Protein AF-A0A960W9R6-F1 (afdb_monomer)

Nearest PDB structures (foldseek):
  2n8x-assembly1_A  TM=7.101E-01  e=1.288E+00  Pseudomonas aeruginosa PAO1
  3bf2-assembly1_A-2  TM=7.297E-01  e=4.053E+00  Neisseria meningitidis FAM18
  3gbj-assembly1_A  TM=3.036E-01  e=7.062E-01  Homo sapiens
  5iva-assembly1_B  TM=4.339E-01  e=1.288E+00  Pseudomonas aeruginosa
  8h1r-assembly1_B  TM=3.392E-01  e=6.687E-01  Pseudomonas aeruginosa PAO1

Solvent-accessible surface area (backbone atoms only — not comparable to full-atom values): 8882 Å² total; per-residue (Å²): 135,88,83,88,81,88,78,88,79,59,89,88,57,56,64,67,59,56,48,52,62,45,51,77,75,30,49,70,45,80,78,48,77,48,78,44,58,37,39,31,43,28,36,95,81,41,45,42,56,74,69,48,30,40,40,37,34,42,75,45,35,39,35,35,25,35,60,87,76,68,42,77,76,42,75,44,84,47,58,70,89,56,80,71,39,41,51,85,70,47,82,51,62,70,57,22,55,59,46,37,76,62,46,65,90,51,53,45,38,76,40,36,34,30,42,36,39,40,40,35,30,41,33,19,44,93,85,69,46,79,75,50,72,49,76,46,80,47,76,45,80,78,44,66,61,73,75,81,76,81,125

Radius of gyration: 19.32 Å; Cα contacts (8 Å, |Δi|>4): 254; chains: 1; bounding box: 43×35×49 Å

Sequence (151 aa):
MYSIRTFLLPEIIDLNRFLDELYETFRITTINTENDLYIYYDTFDWRIYAAGLLLAQNRNELQLSNLYTETLIHREVVDPKQPVSFCRDIKNDAFREQLEKILSVRALLPIVIAERSYRTFVLSGKNNASLGNILIDDSTVISNQERYHMR

Foldseek 3Di:
DDDDDDDDDDPPDDPVVVVVVLVVFWDKDWPDKDKWKKFWKAFLVRQCVVVQWTWIDIAQKIWIARNPVRHTDDIDGHHNVDDQFALVSGPDPVSSVVVCVRQVPTTIDRFWMKMKMWIKMFTAGPVRHTPDIDIDIDIDTPDGPPRPPDD

pLDDT: mean 87.58, std 10.95, range [34.75, 97.44]

Secondary structure (DSSP, 8-state):
-PPP---PPPTTS-HHHHHHHHHHHSEEEEEEEEEEEEEEEE-TT-HHHHTTEEEEEETTEEEEEETTT--EEEEEE--TTS---SGGG---HHHHHHHHHHHTTPPPEEEEEEEEEEEEEEEE-TTS-EEEEEEEEEEEEEEE-------

Mean predicted aligned error: 7.19 Å

Structure (mmCIF, N/CA/C/O backbone):
data_AF-A0A960W9R6-F1
#
_entry.id   AF-A0A960W9R6-F1
#
loop_
_atom_site.group_PDB
_atom_site.id
_atom_site.type_symbol
_atom_site.label_atom_id
_atom_site.label_alt_id
_atom_site.label_comp_id
_atom_site.label_asym_id
_atom_site.label_entity_id
_atom_site.label_seq_id
_atom_site.pdbx_PDB_ins_code
_atom_site.Cartn_x
_atom_site.Cartn_y
_atom_site.Cartn_z
_atom_site.occupancy
_atom_site.B_iso_or_equiv
_atom_site.auth_seq_id
_atom_site.auth_comp_id
_atom_site.auth_asym_id
_atom_site.auth_atom_id
_atom_site.pdbx_PDB_model_num
ATOM 1 N N . MET A 1 1 ? 4.352 13.598 -23.889 1.00 50.53 1 MET A N 1
ATOM 2 C CA . MET A 1 1 ? 3.320 12.959 -23.047 1.00 50.53 1 MET A CA 1
ATOM 3 C C . MET A 1 1 ? 3.617 11.471 -23.050 1.00 50.53 1 MET A C 1
ATOM 5 O O . MET A 1 1 ? 3.591 10.880 -24.121 1.00 50.53 1 MET A O 1
ATOM 9 N N . TYR A 1 2 ? 4.022 10.900 -21.917 1.00 64.38 2 TYR A N 1
ATOM 10 C CA . TYR A 1 2 ? 4.265 9.458 -21.824 1.00 64.38 2 TYR A CA 1
ATOM 11 C C . TYR A 1 2 ? 2.920 8.752 -21.649 1.00 64.38 2 TYR A C 1
ATOM 13 O O . TYR A 1 2 ? 2.088 9.209 -20.869 1.00 64.38 2 TYR A O 1
ATOM 21 N N . SER A 1 3 ? 2.688 7.677 -22.398 1.00 80.62 3 SER A N 1
AT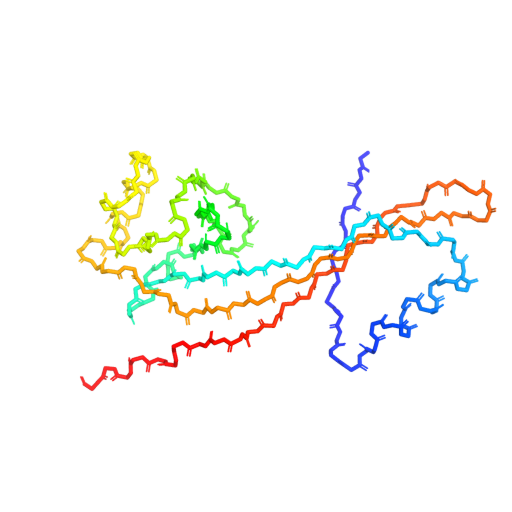OM 22 C CA . SER A 1 3 ? 1.498 6.846 -22.229 1.00 80.62 3 SER A CA 1
ATOM 23 C C . SER A 1 3 ? 1.869 5.652 -21.365 1.00 80.62 3 SER A C 1
ATOM 25 O O . SER A 1 3 ? 2.724 4.864 -21.758 1.00 80.62 3 SER A O 1
ATOM 27 N N . ILE A 1 4 ? 1.207 5.499 -20.222 1.00 83.56 4 ILE A N 1
ATOM 28 C CA . ILE A 1 4 ? 1.309 4.286 -19.409 1.00 83.56 4 ILE A CA 1
ATOM 29 C C . ILE A 1 4 ? 0.304 3.267 -19.955 1.00 83.56 4 ILE A C 1
ATOM 31 O O . ILE A 1 4 ? -0.813 3.614 -20.360 1.00 83.56 4 ILE A O 1
ATOM 35 N N . ARG A 1 5 ? 0.733 2.009 -20.036 1.00 87.19 5 ARG A N 1
ATOM 36 C CA . ARG A 1 5 ? -0.101 0.866 -20.403 1.00 87.19 5 ARG A CA 1
ATOM 37 C C . ARG A 1 5 ? 0.141 -0.225 -19.374 1.00 87.19 5 ARG A C 1
ATOM 39 O O . ARG A 1 5 ? 1.277 -0.656 -19.210 1.00 87.19 5 ARG A O 1
ATOM 46 N N . THR A 1 6 ? -0.926 -0.634 -18.704 1.00 86.88 6 THR A N 1
ATOM 47 C CA . THR A 1 6 ? -0.892 -1.699 -17.704 1.00 86.88 6 THR A CA 1
ATOM 48 C C . THR A 1 6 ? -1.437 -2.969 -18.332 1.00 86.88 6 THR A C 1
ATOM 50 O O . THR A 1 6 ? -2.479 -2.941 -18.990 1.00 86.88 6 THR A O 1
ATOM 53 N N . PHE A 1 7 ? -0.727 -4.072 -18.132 1.00 87.62 7 PHE A N 1
ATOM 54 C CA . PHE A 1 7 ? -1.123 -5.396 -18.586 1.00 87.62 7 PHE A CA 1
ATOM 55 C C . PHE A 1 7 ? -1.085 -6.340 -17.390 1.00 87.62 7 PHE A C 1
ATOM 57 O O . PHE A 1 7 ? -0.178 -6.247 -16.566 1.00 87.62 7 PHE A O 1
ATOM 64 N N . LEU A 1 8 ? -2.058 -7.243 -17.306 1.00 86.25 8 LEU A N 1
ATOM 65 C CA . LEU A 1 8 ? -2.012 -8.343 -16.352 1.00 86.25 8 LEU A CA 1
ATOM 66 C C . LEU A 1 8 ? -1.223 -9.481 -16.983 1.00 86.25 8 LEU A C 1
ATOM 68 O O . LEU A 1 8 ? -1.551 -9.916 -18.090 1.00 86.25 8 LEU A O 1
ATOM 72 N N . LEU A 1 9 ? -0.191 -9.944 -16.285 1.00 84.12 9 LEU A N 1
ATOM 73 C CA . LEU A 1 9 ? 0.561 -11.116 -16.697 1.00 84.12 9 LEU A CA 1
ATOM 74 C C . LEU A 1 9 ? -0.118 -12.359 -16.102 1.00 84.12 9 LEU A C 1
ATOM 76 O O . LEU A 1 9 ? -0.222 -12.450 -14.880 1.00 84.12 9 LEU A O 1
ATOM 80 N N . PRO A 1 10 ? -0.622 -13.298 -16.921 1.00 84.50 10 PRO A N 1
ATOM 81 C CA . PRO A 1 10 ? -1.181 -14.543 -16.409 1.00 84.50 10 PRO A CA 1
ATOM 82 C C . PRO A 1 10 ? -0.133 -15.341 -15.628 1.00 84.50 10 PRO A C 1
ATOM 84 O O . PRO A 1 10 ? 1.007 -15.436 -16.073 1.00 84.50 10 PRO A O 1
ATOM 87 N N . GLU A 1 11 ? -0.542 -16.008 -14.546 1.00 79.38 11 GLU A N 1
ATOM 88 C CA . GLU A 1 11 ? 0.352 -16.833 -13.707 1.00 79.38 11 GLU A CA 1
ATOM 89 C C . GLU A 1 11 ? 1.066 -17.957 -14.479 1.00 79.38 11 GLU A C 1
ATOM 91 O O . GLU A 1 11 ? 2.117 -18.434 -14.068 1.00 79.38 11 GLU A O 1
ATOM 96 N N . ILE A 1 12 ? 0.514 -18.379 -15.622 1.00 83.19 12 ILE A N 1
ATOM 97 C CA . ILE A 1 12 ? 1.131 -19.386 -16.498 1.00 83.19 12 ILE A CA 1
ATOM 98 C C . ILE A 1 12 ? 2.385 -18.881 -17.226 1.00 83.19 12 ILE A C 1
ATOM 100 O O . ILE A 1 12 ? 3.111 -19.687 -17.809 1.00 83.19 12 ILE A O 1
ATOM 104 N N . ILE A 1 13 ? 2.615 -17.565 -17.262 1.00 81.81 13 ILE A N 1
ATOM 105 C CA . ILE A 1 13 ? 3.780 -16.980 -17.920 1.00 81.81 13 ILE A CA 1
ATOM 106 C C . ILE A 1 13 ? 4.915 -16.872 -16.907 1.00 81.81 13 ILE A C 1
ATOM 108 O O . ILE A 1 13 ? 4.829 -16.133 -15.931 1.00 81.81 13 ILE A O 1
ATOM 112 N N . ASP A 1 14 ? 6.016 -17.569 -17.187 1.00 84.81 14 ASP A N 1
ATOM 113 C CA . ASP A 1 14 ? 7.266 -17.374 -16.460 1.00 84.81 14 ASP A CA 1
ATOM 114 C C . ASP A 1 14 ? 7.836 -15.991 -16.797 1.00 84.81 14 ASP A C 1
ATOM 116 O O . ASP A 1 14 ? 8.215 -15.701 -17.936 1.00 84.81 14 ASP A O 1
ATOM 120 N N . LEU A 1 15 ? 7.890 -15.132 -15.784 1.00 83.31 15 LEU A N 1
ATOM 121 C CA . LEU A 1 15 ? 8.399 -13.777 -15.901 1.00 83.31 15 LEU A CA 1
ATOM 122 C C . LEU A 1 15 ? 9.841 -13.725 -16.415 1.00 83.31 15 LEU A C 1
ATOM 124 O O . LEU A 1 15 ? 10.175 -12.834 -17.194 1.00 83.31 15 LEU A O 1
ATOM 128 N N . ASN A 1 16 ? 10.700 -14.652 -15.985 1.00 85.06 16 ASN A N 1
ATOM 129 C CA . ASN A 1 16 ? 12.097 -14.664 -16.411 1.00 85.06 16 ASN A CA 1
ATOM 130 C C . ASN A 1 16 ? 12.185 -14.995 -17.895 1.00 85.06 16 ASN A C 1
ATOM 132 O O . ASN A 1 16 ? 12.877 -14.304 -18.631 1.00 85.06 16 ASN A O 1
ATOM 136 N N . ARG A 1 17 ? 11.386 -15.962 -18.355 1.00 86.62 17 ARG A N 1
ATOM 137 C CA . ARG A 1 17 ? 11.290 -16.283 -19.780 1.00 86.62 17 ARG A CA 1
ATOM 138 C C . ARG A 1 17 ? 10.771 -15.102 -20.600 1.00 86.62 17 ARG A C 1
ATOM 140 O O . ARG A 1 17 ? 11.312 -14.813 -21.661 1.00 86.62 17 ARG A O 1
ATOM 147 N N . PHE A 1 18 ? 9.741 -14.409 -20.117 1.00 87.06 18 PHE A N 1
ATOM 148 C CA . PHE A 1 18 ? 9.236 -13.202 -20.777 1.00 87.06 18 PHE A CA 1
ATOM 149 C C . PHE A 1 18 ? 10.323 -12.122 -20.894 1.00 87.06 18 PHE A C 1
ATOM 151 O O . PHE A 1 18 ? 10.470 -11.492 -21.940 1.00 87.06 18 PHE A O 1
ATOM 158 N N . LEU A 1 19 ? 11.109 -11.921 -19.834 1.00 86.06 19 LEU A N 1
ATOM 159 C CA . LEU A 1 19 ? 12.239 -10.997 -19.859 1.00 86.06 19 LEU A CA 1
ATOM 160 C C . LEU A 1 19 ? 13.326 -11.455 -20.837 1.00 86.06 19 LEU A C 1
ATOM 162 O O . LEU A 1 19 ? 13.810 -10.623 -21.601 1.00 86.06 19 LEU A O 1
ATOM 166 N N . ASP A 1 20 ? 13.670 -12.74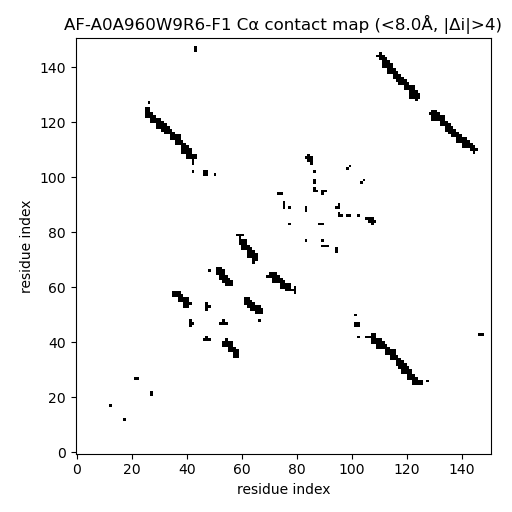4 -20.862 1.00 88.25 20 ASP A N 1
ATOM 167 C CA . ASP A 1 20 ? 14.647 -13.325 -21.792 1.00 88.25 20 ASP A CA 1
ATOM 168 C C . ASP A 1 20 ? 14.259 -13.062 -23.253 1.00 88.25 20 ASP A C 1
ATOM 170 O O . ASP A 1 20 ? 15.080 -12.580 -24.034 1.00 88.25 20 ASP A O 1
ATOM 174 N N . GLU A 1 21 ? 12.988 -13.265 -23.608 1.00 88.88 21 GLU A N 1
ATOM 175 C CA . GLU A 1 21 ? 12.464 -12.965 -24.949 1.00 88.88 21 GLU A CA 1
ATOM 176 C C . GLU A 1 21 ? 12.587 -11.465 -25.292 1.00 88.88 21 GLU A C 1
ATOM 178 O O . GLU A 1 21 ? 12.905 -11.089 -26.426 1.00 88.88 21 GLU A O 1
ATOM 183 N N . LEU A 1 22 ? 12.408 -10.573 -24.311 1.00 87.75 22 LEU A N 1
ATOM 184 C CA . LEU A 1 22 ? 12.638 -9.142 -24.511 1.00 87.75 22 LEU A CA 1
ATOM 185 C C . LEU A 1 22 ? 14.132 -8.810 -24.672 1.00 87.75 22 LEU A C 1
ATOM 187 O O . LEU A 1 22 ? 14.464 -7.937 -25.482 1.00 87.75 22 LEU A O 1
ATOM 191 N N . TYR A 1 23 ? 15.026 -9.490 -23.945 1.00 87.56 23 TYR A N 1
ATOM 192 C CA . TYR A 1 23 ? 16.481 -9.309 -24.045 1.00 87.56 23 TYR A CA 1
ATOM 193 C C . TYR A 1 23 ? 17.025 -9.665 -25.438 1.00 87.56 23 TYR A C 1
ATOM 195 O O . TYR A 1 23 ? 18.028 -9.089 -25.865 1.00 87.56 23 TYR A O 1
ATOM 203 N N . GL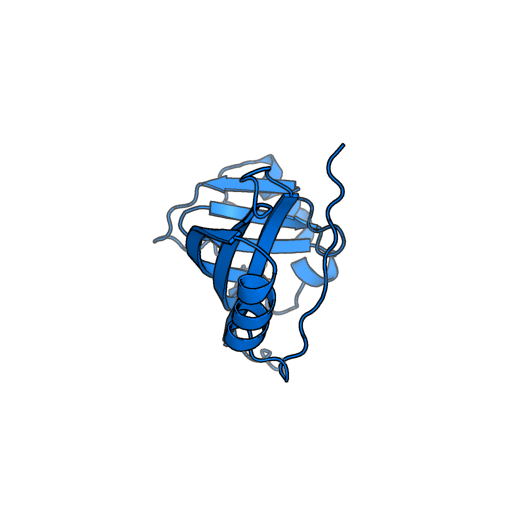U A 1 24 ? 16.365 -10.557 -26.186 1.00 87.25 24 GLU A N 1
ATOM 204 C CA . GLU A 1 24 ? 16.758 -10.882 -27.567 1.00 87.25 24 GLU A CA 1
ATOM 205 C C . GLU A 1 24 ? 16.576 -9.696 -28.530 1.00 87.25 24 GLU A C 1
ATOM 207 O O . GLU A 1 24 ? 17.334 -9.521 -29.493 1.00 87.25 24 GLU A O 1
ATOM 212 N N . THR A 1 25 ? 15.574 -8.853 -28.271 1.00 86.81 25 THR A N 1
ATOM 213 C CA . THR A 1 25 ? 15.201 -7.743 -29.160 1.00 86.81 25 THR A CA 1
ATOM 214 C C . THR A 1 25 ? 15.744 -6.399 -28.674 1.00 86.81 25 THR A C 1
ATOM 216 O O . THR A 1 25 ? 16.167 -5.566 -29.486 1.00 86.81 25 THR A O 1
ATOM 219 N N . PHE A 1 26 ? 15.765 -6.187 -27.358 1.00 88.62 26 PHE A N 1
ATOM 220 C CA . PHE A 1 26 ? 16.084 -4.913 -26.723 1.00 88.62 26 PHE A CA 1
ATOM 221 C C . PHE A 1 26 ? 17.278 -5.029 -25.784 1.00 88.62 26 PHE A C 1
ATOM 223 O O . PHE A 1 26 ? 17.521 -6.055 -25.158 1.00 88.62 26 PHE A O 1
ATOM 230 N N . ARG A 1 27 ? 17.999 -3.919 -25.610 1.00 88.31 27 ARG A N 1
ATOM 231 C CA . ARG A 1 27 ? 18.926 -3.793 -24.490 1.00 88.31 27 ARG A CA 1
ATOM 232 C C . ARG A 1 27 ? 18.121 -3.384 -23.265 1.00 88.31 27 ARG A C 1
ATOM 234 O O . ARG A 1 27 ? 17.556 -2.293 -23.254 1.00 88.31 27 ARG A O 1
ATOM 241 N N . ILE A 1 28 ? 18.093 -4.236 -22.247 1.00 89.00 28 ILE A N 1
ATOM 242 C CA . ILE A 1 28 ? 17.336 -3.98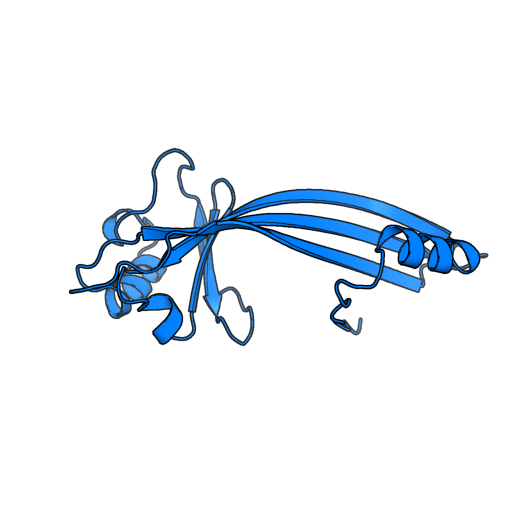8 -21.019 1.00 89.00 28 ILE A CA 1
ATOM 243 C C . ILE A 1 28 ? 18.307 -3.821 -19.854 1.00 89.00 28 ILE A C 1
ATOM 245 O O . ILE A 1 28 ? 19.224 -4.623 -19.678 1.00 89.00 28 ILE A O 1
ATOM 249 N N . THR A 1 29 ? 18.106 -2.779 -19.052 1.00 89.25 29 THR A N 1
ATOM 250 C CA . THR A 1 29 ? 18.906 -2.518 -17.850 1.00 89.25 29 THR A CA 1
ATOM 251 C C . THR A 1 29 ? 17.986 -2.420 -16.645 1.00 89.25 29 THR A C 1
ATOM 253 O O . THR A 1 29 ? 17.090 -1.576 -16.626 1.00 89.25 29 THR A O 1
ATOM 256 N N . THR A 1 30 ? 18.224 -3.240 -15.625 1.00 90.06 30 THR A N 1
ATOM 257 C CA . THR A 1 30 ? 17.535 -3.120 -14.335 1.00 90.06 30 THR A CA 1
ATOM 258 C C . THR A 1 30 ? 18.008 -1.856 -13.625 1.00 90.06 30 THR A C 1
ATOM 260 O O . THR A 1 30 ? 19.204 -1.680 -13.400 1.00 90.06 30 THR A O 1
ATOM 263 N N . ILE A 1 31 ? 17.075 -0.970 -13.286 1.00 90.75 31 ILE A N 1
ATOM 264 C CA . ILE A 1 31 ? 17.357 0.261 -12.533 1.00 90.75 31 ILE A CA 1
ATOM 265 C C . ILE A 1 31 ? 17.193 0.012 -11.044 1.00 90.75 31 ILE A C 1
ATOM 267 O O . ILE A 1 31 ? 17.968 0.517 -10.238 1.00 90.75 31 ILE A O 1
ATOM 271 N N . ASN A 1 32 ? 16.138 -0.719 -10.689 1.00 86.62 32 ASN A N 1
ATOM 272 C CA . ASN A 1 32 ? 15.712 -0.849 -9.313 1.00 86.62 32 ASN A CA 1
ATOM 273 C C . ASN A 1 32 ? 15.051 -2.201 -9.068 1.00 86.62 32 ASN A C 1
ATOM 275 O O . ASN A 1 32 ? 14.395 -2.764 -9.950 1.00 86.62 32 ASN A O 1
ATOM 279 N N . THR A 1 33 ? 15.222 -2.698 -7.853 1.00 87.19 33 THR A N 1
ATOM 280 C CA . THR A 1 33 ? 14.494 -3.841 -7.318 1.00 87.19 33 THR A CA 1
ATOM 281 C C . THR A 1 33 ? 14.163 -3.515 -5.875 1.00 87.19 33 THR A C 1
ATOM 283 O O . THR A 1 33 ? 15.060 -3.408 -5.041 1.00 87.19 33 THR A O 1
ATOM 286 N N . GLU A 1 34 ? 12.881 -3.329 -5.600 1.00 88.25 34 GLU A N 1
ATOM 287 C CA . GLU A 1 34 ? 12.371 -3.036 -4.267 1.00 88.25 34 GLU A CA 1
ATOM 288 C C . GLU A 1 34 ? 11.456 -4.166 -3.829 1.00 88.25 34 GLU A C 1
ATOM 290 O O . GLU A 1 34 ? 10.605 -4.604 -4.597 1.00 88.25 34 GLU A O 1
ATOM 295 N N . ASN A 1 35 ? 11.642 -4.619 -2.593 1.00 88.69 35 ASN A N 1
ATOM 296 C CA . ASN A 1 35 ? 10.732 -5.532 -1.923 1.00 88.69 35 ASN A CA 1
ATOM 297 C C . ASN A 1 35 ? 10.180 -4.812 -0.708 1.00 88.69 35 ASN A C 1
ATOM 299 O O . ASN A 1 35 ? 10.938 -4.276 0.106 1.00 88.69 35 ASN A O 1
ATOM 303 N N . ASP A 1 36 ? 8.865 -4.817 -0.599 1.00 91.06 36 ASP A N 1
ATOM 304 C CA . ASP A 1 36 ? 8.140 -4.014 0.354 1.00 91.06 36 ASP A CA 1
ATOM 305 C C . ASP A 1 36 ? 7.042 -4.830 1.018 1.00 91.06 36 ASP A C 1
ATOM 307 O O . ASP A 1 36 ? 6.295 -5.561 0.372 1.00 91.06 36 ASP A O 1
ATOM 311 N N . LEU A 1 37 ? 6.938 -4.677 2.334 1.00 91.88 37 LEU A N 1
ATOM 312 C CA . LEU A 1 37 ? 5.879 -5.285 3.119 1.00 91.88 37 LEU A CA 1
ATOM 313 C C . LEU A 1 37 ? 4.732 -4.287 3.261 1.00 91.88 37 LEU A C 1
ATOM 315 O O . LEU A 1 37 ? 4.926 -3.179 3.771 1.00 91.88 37 LEU A O 1
ATOM 319 N N . TYR A 1 38 ? 3.5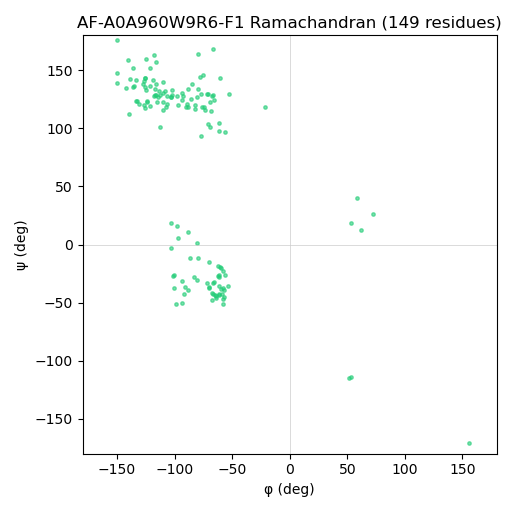43 -4.707 2.851 1.00 93.00 38 TYR A N 1
ATOM 320 C CA . TYR A 1 38 ? 2.304 -3.969 3.026 1.00 93.00 38 TYR A CA 1
ATOM 321 C C . TYR A 1 38 ? 1.414 -4.666 4.047 1.00 93.00 38 TYR A C 1
ATOM 323 O O . TYR A 1 38 ? 1.155 -5.864 3.952 1.00 93.00 38 TYR A O 1
ATOM 331 N N . ILE A 1 39 ? 0.916 -3.894 5.009 1.00 93.25 39 ILE A N 1
ATOM 332 C CA . ILE A 1 39 ? -0.118 -4.322 5.951 1.00 93.25 39 ILE A CA 1
ATOM 333 C C . ILE A 1 39 ? -1.391 -3.562 5.601 1.00 93.25 39 ILE A C 1
ATOM 335 O O . ILE A 1 39 ? -1.433 -2.338 5.706 1.00 93.25 39 ILE A O 1
ATOM 339 N N . TYR A 1 40 ? -2.427 -4.276 5.182 1.00 94.38 40 TYR A N 1
ATOM 340 C CA . TYR A 1 40 ? -3.733 -3.708 4.875 1.00 94.38 40 TYR A CA 1
ATOM 341 C C . TYR A 1 40 ? -4.640 -3.790 6.091 1.00 94.38 40 TYR A C 1
ATOM 343 O O . TYR A 1 40 ? -4.792 -4.853 6.702 1.00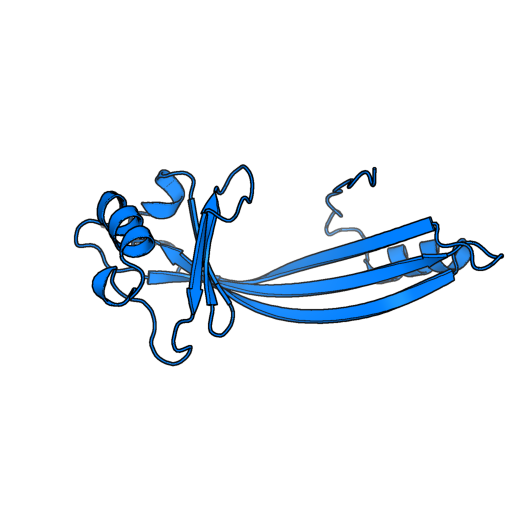 94.38 40 TYR A O 1
ATOM 351 N N . TYR A 1 41 ? -5.256 -2.660 6.415 1.00 94.81 41 TYR A N 1
ATOM 352 C CA . TYR A 1 41 ? -6.110 -2.509 7.579 1.00 94.81 41 TYR A CA 1
ATOM 353 C C . TYR A 1 41 ? -7.568 -2.351 7.173 1.00 94.81 41 TYR A C 1
ATOM 355 O O . TYR A 1 41 ? -7.892 -1.619 6.239 1.00 94.81 41 TYR A O 1
ATOM 363 N N . ASP A 1 42 ? -8.450 -2.987 7.933 1.00 95.25 42 ASP A N 1
ATOM 364 C CA . ASP A 1 42 ? -9.888 -2.732 7.888 1.00 95.25 42 ASP A CA 1
ATOM 365 C C . ASP A 1 42 ? -10.510 -3.010 9.265 1.00 95.25 42 ASP A C 1
ATOM 367 O O . ASP A 1 42 ? -9.837 -3.440 10.204 1.00 95.25 42 ASP A O 1
ATOM 371 N N . THR A 1 43 ? -11.802 -2.757 9.417 1.00 94.81 43 THR A N 1
ATOM 372 C CA . THR A 1 43 ? -12.578 -3.234 10.560 1.00 94.81 43 THR A CA 1
ATOM 373 C C . THR A 1 43 ? -12.967 -4.696 10.371 1.00 94.81 43 THR A C 1
ATOM 375 O O . THR A 1 43 ? -12.979 -5.226 9.261 1.00 94.81 43 THR A O 1
ATOM 378 N N . PHE A 1 44 ? -13.377 -5.357 11.457 1.00 92.62 44 PHE A N 1
ATOM 379 C CA . PHE A 1 44 ? -13.899 -6.730 11.392 1.00 92.62 44 PHE A CA 1
ATOM 380 C C . PHE A 1 44 ? -15.104 -6.877 10.436 1.00 92.62 44 PHE A C 1
ATOM 382 O O . PHE A 1 44 ? -15.349 -7.961 9.913 1.00 92.62 44 PHE A O 1
ATOM 389 N N . ASP A 1 45 ? -15.854 -5.790 10.214 1.00 93.56 45 ASP A N 1
ATOM 390 C CA . ASP A 1 45 ? -16.997 -5.687 9.304 1.00 93.56 45 ASP A CA 1
ATOM 391 C C . ASP A 1 45 ? -16.677 -4.950 7.984 1.00 93.56 45 ASP A C 1
ATOM 393 O O . ASP A 1 45 ? -17.605 -4.543 7.288 1.00 93.56 45 ASP A O 1
ATOM 397 N N . TRP A 1 46 ? -15.391 -4.819 7.620 1.00 94.62 46 TRP A N 1
ATOM 398 C CA . TRP A 1 46 ? -14.904 -4.390 6.295 1.00 94.62 46 TRP A CA 1
ATOM 399 C C . TRP A 1 46 ? -15.388 -3.002 5.842 1.00 94.62 46 TRP A C 1
ATOM 401 O O . TRP A 1 46 ? -15.779 -2.792 4.689 1.00 94.62 46 TRP A O 1
ATOM 411 N N . ARG A 1 47 ? -15.429 -2.034 6.762 1.00 96.19 47 ARG A N 1
ATOM 412 C CA . ARG A 1 47 ? -16.005 -0.708 6.497 1.00 96.19 47 ARG A CA 1
ATOM 413 C C . ARG A 1 47 ? -15.167 0.173 5.583 1.00 96.19 47 ARG A C 1
ATOM 415 O O . ARG A 1 47 ? -15.750 0.968 4.849 1.00 96.19 47 ARG A O 1
ATOM 422 N N . ILE A 1 48 ? -13.839 0.071 5.626 1.00 96.44 48 ILE A N 1
ATOM 423 C CA . ILE A 1 48 ? -12.959 0.856 4.748 1.00 96.44 48 ILE A CA 1
ATOM 424 C C . ILE A 1 48 ? -13.148 0.382 3.310 1.00 96.44 48 ILE A C 1
ATOM 426 O O . ILE A 1 48 ? -13.427 1.199 2.429 1.00 96.44 48 ILE A O 1
ATOM 430 N N . TYR A 1 49 ? -13.114 -0.935 3.097 1.00 96.44 49 TYR A N 1
ATOM 431 C CA . TYR A 1 49 ? -13.400 -1.537 1.802 1.00 96.44 49 TYR A CA 1
ATOM 432 C C . TYR A 1 49 ? -14.801 -1.172 1.292 1.00 96.44 49 TYR A C 1
ATOM 434 O O . TYR A 1 49 ? -14.953 -0.736 0.150 1.00 96.44 49 TYR A O 1
ATOM 442 N N . ALA A 1 50 ? -15.831 -1.270 2.143 1.00 96.44 50 ALA A N 1
ATOM 443 C CA . ALA A 1 50 ? -17.204 -0.909 1.776 1.00 96.44 50 ALA A CA 1
ATOM 444 C C . ALA A 1 50 ? -17.360 0.574 1.385 1.00 96.44 50 ALA A C 1
ATOM 446 O O . ALA A 1 50 ? -18.245 0.912 0.599 1.00 96.44 50 ALA A O 1
ATOM 447 N N . ALA A 1 51 ? -16.492 1.454 1.892 1.00 96.38 51 ALA A N 1
ATOM 448 C CA . ALA A 1 51 ? -16.433 2.862 1.506 1.00 96.38 51 ALA 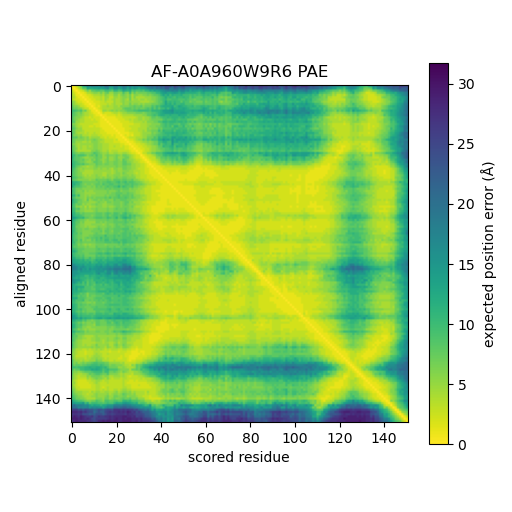A CA 1
ATOM 449 C C . ALA A 1 51 ? -15.679 3.110 0.182 1.00 96.38 51 ALA A C 1
ATOM 451 O O . ALA A 1 51 ? -15.543 4.260 -0.235 1.00 96.38 51 ALA A O 1
ATOM 452 N N . GLY A 1 52 ? -15.184 2.062 -0.489 1.00 96.81 52 GLY A N 1
ATOM 453 C CA . GLY A 1 52 ? -14.390 2.184 -1.714 1.00 96.81 52 GLY A CA 1
ATOM 454 C C . GLY A 1 52 ? -12.984 2.727 -1.466 1.00 96.81 52 GLY A C 1
ATOM 455 O O . GLY A 1 52 ? -12.406 3.368 -2.346 1.00 96.81 52 GLY A O 1
ATOM 456 N N . LEU A 1 53 ? -12.451 2.513 -0.263 1.00 97.44 53 LEU A N 1
ATOM 457 C CA . LEU A 1 53 ? -11.134 2.975 0.154 1.00 97.44 53 LEU A CA 1
ATOM 458 C C . LEU A 1 53 ? -10.224 1.792 0.488 1.00 97.44 53 LEU A C 1
ATOM 460 O O . LEU A 1 53 ? -10.682 0.673 0.714 1.00 97.44 53 LEU A O 1
ATOM 464 N N . LEU A 1 54 ? -8.926 2.066 0.543 1.00 96.62 54 LEU A N 1
ATOM 465 C CA . LEU A 1 54 ? -7.895 1.120 0.941 1.00 96.62 54 LEU A CA 1
ATOM 466 C C . LEU A 1 54 ? -6.959 1.803 1.938 1.00 96.62 54 LEU A C 1
ATOM 468 O O . LEU A 1 54 ? -6.394 2.852 1.633 1.00 96.62 54 LEU A O 1
ATOM 472 N N . LEU A 1 55 ? -6.811 1.216 3.127 1.00 96.44 55 LEU A N 1
ATOM 473 C CA . LEU A 1 55 ? -5.867 1.671 4.144 1.00 96.44 55 LEU A CA 1
ATOM 474 C C . LEU A 1 55 ? -4.705 0.681 4.213 1.00 96.44 55 LEU A C 1
ATOM 476 O O . LEU A 1 55 ? -4.908 -0.495 4.515 1.00 96.44 55 LEU A O 1
ATOM 480 N N . ALA A 1 56 ? -3.496 1.151 3.931 1.00 95.00 56 ALA A N 1
ATOM 481 C CA . ALA A 1 56 ? -2.300 0.322 3.905 1.00 95.00 56 ALA A CA 1
ATOM 482 C C . ALA A 1 56 ? -1.155 0.994 4.657 1.00 95.00 56 ALA A C 1
ATOM 484 O O . ALA A 1 56 ? -0.966 2.204 4.557 1.00 95.00 56 ALA A O 1
ATOM 485 N N . GLN A 1 57 ? -0.365 0.208 5.376 1.00 93.56 57 GLN A N 1
ATOM 486 C CA . GLN A 1 57 ? 0.908 0.636 5.933 1.00 93.56 57 GLN A CA 1
ATOM 487 C C . GLN A 1 57 ? 2.050 -0.032 5.179 1.00 93.56 57 GLN A C 1
ATOM 489 O O . GLN A 1 57 ? 2.055 -1.248 5.002 1.00 93.56 57 GLN A O 1
ATOM 494 N N . ASN A 1 58 ? 3.041 0.764 4.795 1.00 92.12 58 ASN A N 1
ATOM 495 C CA . ASN A 1 58 ? 4.324 0.307 4.287 1.00 92.12 58 ASN A CA 1
ATOM 496 C C . ASN A 1 58 ? 5.421 0.970 5.118 1.00 92.12 58 ASN A C 1
ATOM 498 O O . ASN A 1 58 ? 5.499 2.196 5.183 1.00 92.12 58 ASN A O 1
ATOM 502 N N . ARG A 1 59 ? 6.257 0.165 5.782 1.00 89.69 59 ARG A N 1
ATOM 503 C CA . ARG A 1 59 ? 7.309 0.657 6.688 1.00 89.69 59 ARG A CA 1
ATOM 504 C C . ARG A 1 59 ? 6.731 1.653 7.712 1.00 89.69 59 ARG A C 1
ATOM 506 O O . ARG A 1 59 ? 5.919 1.275 8.555 1.00 89.69 59 ARG A O 1
ATOM 513 N N . ASN A 1 60 ? 7.160 2.911 7.648 1.00 91.69 60 ASN A N 1
ATOM 514 C CA . ASN A 1 60 ? 6.756 4.009 8.520 1.00 91.69 60 ASN A CA 1
ATOM 515 C C . ASN A 1 60 ? 5.668 4.898 7.901 1.00 91.69 60 ASN A C 1
ATOM 517 O O . ASN A 1 60 ? 5.489 6.024 8.353 1.00 91.69 60 ASN A O 1
ATOM 521 N N . GLU A 1 61 ? 4.980 4.452 6.854 1.00 93.38 61 GLU A N 1
ATOM 522 C CA . GLU A 1 61 ? 4.002 5.264 6.142 1.00 93.38 61 GLU A CA 1
ATOM 523 C C . GLU A 1 61 ? 2.637 4.581 6.102 1.00 93.38 61 GLU A C 1
ATOM 525 O O . GLU A 1 61 ? 2.504 3.468 5.598 1.00 93.38 61 GLU A O 1
ATOM 530 N N . LEU A 1 62 ? 1.622 5.270 6.622 1.00 95.06 62 LEU A N 1
ATOM 531 C CA . LEU A 1 62 ? 0.219 4.895 6.512 1.00 95.06 62 LEU A CA 1
ATOM 532 C C . LEU A 1 62 ? -0.416 5.684 5.364 1.00 95.06 62 LEU A C 1
ATOM 534 O O . LEU A 1 62 ? -0.328 6.912 5.318 1.00 95.06 62 LEU A O 1
ATOM 538 N N . GLN A 1 63 ? -1.071 4.982 4.449 1.00 95.56 63 GLN A N 1
ATOM 539 C CA . GLN A 1 63 ? -1.666 5.536 3.242 1.00 95.56 63 GLN A CA 1
ATOM 540 C C . GLN A 1 63 ? -3.145 5.173 3.162 1.00 95.56 63 GLN A C 1
ATOM 542 O O . GLN A 1 63 ? -3.512 4.010 3.316 1.00 95.56 63 GLN A O 1
ATOM 547 N N . LEU A 1 64 ? -3.977 6.166 2.854 1.00 96.50 64 LEU A N 1
ATOM 548 C CA . LEU A 1 64 ? -5.366 5.968 2.454 1.00 96.50 64 LEU A CA 1
ATOM 549 C C . LEU A 1 64 ? -5.502 6.314 0.979 1.00 96.50 64 LEU A C 1
ATOM 551 O O . LEU A 1 64 ? -5.209 7.444 0.577 1.00 96.50 64 LEU A O 1
ATOM 555 N N . SER A 1 65 ? -5.974 5.366 0.183 1.00 97.12 65 SER A N 1
ATOM 556 C CA . SER A 1 65 ? -6.216 5.551 -1.244 1.00 97.12 65 SER A CA 1
ATOM 557 C C . SER A 1 65 ? -7.648 5.199 -1.624 1.00 97.12 65 SER A C 1
ATOM 559 O O . SER A 1 65 ? -8.367 4.504 -0.903 1.00 97.12 65 SER A O 1
ATOM 561 N N . ASN A 1 66 ? -8.079 5.717 -2.770 1.00 96.44 66 ASN A N 1
ATOM 562 C CA . ASN A 1 66 ? -9.286 5.243 -3.425 1.00 96.44 66 ASN A CA 1
ATOM 563 C C . ASN A 1 66 ? -9.019 3.852 -4.013 1.00 96.44 66 ASN A C 1
ATOM 565 O O . ASN A 1 66 ? -8.048 3.674 -4.744 1.00 96.44 66 ASN A O 1
ATOM 569 N N . LEU A 1 67 ? -9.892 2.889 -3.722 1.00 94.12 67 LEU A N 1
ATOM 570 C CA . LEU A 1 67 ? -9.725 1.502 -4.157 1.00 94.12 67 LEU A CA 1
ATOM 571 C C . LEU A 1 67 ? -9.823 1.338 -5.682 1.00 94.12 67 LEU A C 1
ATOM 573 O O . LEU A 1 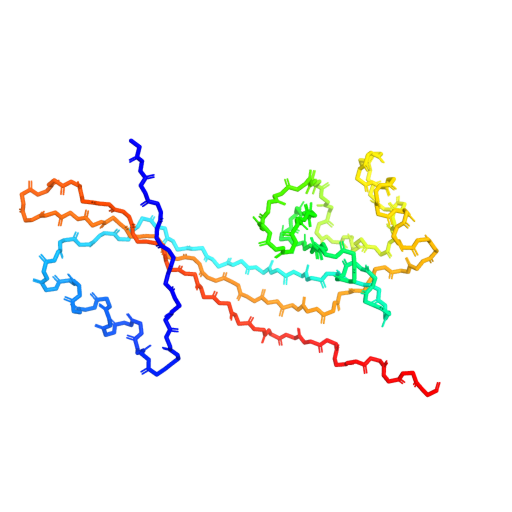67 ? -9.164 0.478 -6.250 1.00 94.12 67 LEU A O 1
ATOM 577 N N . TYR A 1 68 ? -10.650 2.146 -6.345 1.00 92.00 68 TYR A N 1
ATOM 578 C CA . TYR A 1 68 ? -10.974 1.979 -7.764 1.00 92.00 68 TYR A CA 1
ATOM 579 C C . TYR A 1 68 ? -10.087 2.811 -8.687 1.00 92.00 68 TYR A C 1
ATOM 581 O O . TYR A 1 68 ? -9.844 2.422 -9.825 1.00 92.00 68 TYR A O 1
ATOM 589 N N . THR A 1 69 ? -9.638 3.977 -8.221 1.00 92.19 69 THR A N 1
ATOM 590 C CA . THR A 1 69 ? -8.766 4.872 -8.997 1.00 92.19 69 THR A CA 1
ATOM 591 C C . THR A 1 69 ? -7.309 4.810 -8.558 1.00 92.19 69 THR A C 1
ATOM 593 O O . THR A 1 69 ? -6.485 5.537 -9.112 1.00 92.19 69 THR A O 1
ATOM 596 N N . GLU A 1 70 ? -7.009 4.029 -7.515 1.00 89.19 70 GLU A N 1
ATOM 597 C CA . GLU A 1 70 ? -5.688 3.899 -6.880 1.00 89.19 70 GLU A CA 1
ATOM 598 C C . GLU A 1 70 ? -5.075 5.246 -6.455 1.00 89.19 70 GLU A C 1
ATOM 600 O O . GLU A 1 70 ? -3.875 5.384 -6.220 1.00 89.19 70 GLU A O 1
ATOM 605 N N . THR A 1 71 ? -5.905 6.284 -6.352 1.00 93.69 71 THR A N 1
ATOM 606 C CA . THR A 1 71 ? -5.442 7.641 -6.080 1.00 93.69 71 THR A CA 1
ATOM 607 C C . THR A 1 71 ? -5.189 7.798 -4.591 1.00 93.69 71 THR A C 1
ATOM 609 O O . THR A 1 71 ? -6.076 7.535 -3.778 1.00 93.69 71 THR A O 1
ATOM 612 N N . LEU A 1 72 ? -3.991 8.256 -4.233 1.00 95.38 72 LEU A N 1
ATOM 613 C CA . LEU A 1 72 ? -3.635 8.579 -2.856 1.00 95.38 72 LEU A CA 1
ATOM 614 C C . LEU A 1 72 ? -4.465 9.772 -2.364 1.00 95.38 72 LEU A C 1
ATOM 616 O O . LEU A 1 72 ? -4.442 10.840 -2.972 1.00 95.38 72 LEU A O 1
ATOM 620 N N . ILE A 1 73 ? -5.176 9.584 -1.255 1.00 95.81 73 ILE A N 1
ATOM 621 C CA . ILE A 1 73 ? -5.992 10.617 -0.606 1.00 95.81 73 ILE A CA 1
ATOM 622 C C . ILE A 1 73 ? -5.211 11.216 0.561 1.00 95.81 73 ILE A C 1
ATOM 624 O O . ILE A 1 73 ? -5.043 12.431 0.645 1.00 95.81 73 ILE A O 1
ATOM 628 N N . HIS A 1 74 ? -4.695 10.353 1.440 1.00 94.88 74 HIS A N 1
ATOM 629 C CA . HIS A 1 74 ? -3.912 10.756 2.602 1.00 94.88 74 HIS A CA 1
ATOM 630 C C . HIS A 1 74 ? -2.676 9.891 2.782 1.00 94.88 74 HIS A C 1
ATOM 632 O O . HIS A 1 74 ? -2.642 8.718 2.412 1.00 94.88 74 HIS A O 1
ATOM 638 N N . ARG A 1 75 ? -1.668 10.506 3.395 1.00 94.69 75 ARG A N 1
ATOM 639 C CA . ARG A 1 75 ? -0.403 9.893 3.769 1.00 94.69 75 ARG A CA 1
ATOM 640 C C . ARG A 1 75 ? 0.036 10.464 5.106 1.00 94.69 75 ARG A C 1
ATOM 642 O O . ARG A 1 75 ? 0.024 11.682 5.283 1.00 94.69 75 ARG A O 1
ATOM 649 N N . GLU A 1 76 ? 0.467 9.597 6.007 1.00 92.81 76 GLU A N 1
ATOM 650 C CA . GLU A 1 76 ? 1.029 9.986 7.293 1.00 92.81 76 GLU A CA 1
ATOM 651 C C . GLU A 1 76 ? 2.237 9.126 7.655 1.00 92.81 76 GLU A C 1
ATOM 653 O O . GLU A 1 76 ? 2.261 7.923 7.406 1.00 92.81 76 GLU A O 1
ATOM 658 N N . VAL A 1 77 ? 3.233 9.759 8.277 1.00 92.50 77 VAL A N 1
ATOM 659 C CA . VAL A 1 77 ? 4.366 9.051 8.866 1.00 92.50 77 VAL A CA 1
ATOM 660 C C . VAL A 1 77 ? 3.969 8.528 10.244 1.00 92.50 77 VAL A C 1
ATOM 662 O O . VAL A 1 77 ? 3.662 9.308 11.147 1.00 92.50 77 VAL A O 1
ATOM 665 N N . VAL A 1 78 ? 4.026 7.212 10.411 1.00 90.12 78 VAL A N 1
ATOM 666 C CA . VAL A 1 78 ? 3.699 6.485 11.640 1.00 90.12 78 VAL A CA 1
ATOM 667 C C . VAL A 1 78 ? 4.936 5.771 12.185 1.00 90.12 78 VAL A C 1
ATOM 669 O O . VAL A 1 78 ? 5.888 5.493 11.454 1.00 90.12 78 VAL A O 1
ATOM 672 N N . ASP A 1 79 ? 4.949 5.477 13.485 1.00 87.44 79 ASP A N 1
ATOM 673 C CA . ASP A 1 79 ? 5.993 4.623 14.054 1.00 87.44 79 ASP A CA 1
ATOM 674 C C . ASP A 1 79 ? 5.715 3.168 13.640 1.00 87.44 79 ASP A C 1
ATOM 676 O O . ASP A 1 79 ? 4.683 2.623 14.032 1.00 87.44 79 ASP A O 1
ATOM 680 N N . PRO A 1 80 ? 6.612 2.498 12.890 1.00 80.50 80 PRO A N 1
ATOM 681 C CA . PRO A 1 80 ? 6.403 1.112 12.472 1.00 80.50 80 PRO A CA 1
ATOM 682 C C . PRO A 1 80 ? 6.258 0.135 13.649 1.00 80.50 80 PRO A C 1
ATOM 684 O O . PRO A 1 80 ? 5.749 -0.968 13.467 1.00 80.50 80 PRO A O 1
ATOM 687 N N . LYS A 1 81 ? 6.707 0.512 14.854 1.00 80.62 81 LYS A N 1
ATOM 688 C CA . LYS A 1 81 ? 6.578 -0.299 16.072 1.00 80.62 81 LYS A CA 1
ATOM 689 C C . LYS A 1 81 ? 5.252 -0.087 16.802 1.00 80.62 81 LYS A C 1
ATOM 691 O O . LYS A 1 81 ? 4.959 -0.845 17.724 1.00 80.62 81 LYS A O 1
ATOM 696 N N . GLN A 1 82 ? 4.473 0.928 16.428 1.00 79.19 82 GLN A N 1
ATOM 697 C CA . GLN A 1 82 ? 3.175 1.223 17.030 1.00 79.19 82 GLN A CA 1
ATOM 698 C C . GLN A 1 82 ? 2.064 0.987 16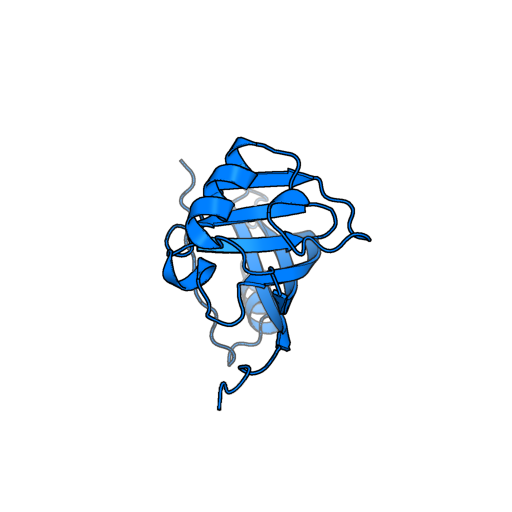.002 1.00 79.19 82 GLN A C 1
ATOM 700 O O . GLN A 1 82 ? 1.850 1.829 15.131 1.00 79.19 82 GLN A O 1
ATOM 705 N N . PRO A 1 83 ? 1.350 -0.150 16.075 1.00 72.62 83 PRO A N 1
ATOM 706 C CA . PRO A 1 83 ? 0.278 -0.434 15.134 1.00 72.62 83 PRO A CA 1
ATOM 707 C C . PRO A 1 83 ? -0.874 0.556 15.325 1.00 72.62 83 PRO A C 1
ATOM 709 O O . PRO A 1 83 ? -1.392 0.714 16.434 1.00 72.62 83 PRO A O 1
ATOM 712 N N . VAL A 1 84 ? -1.304 1.182 14.230 1.00 82.75 84 VAL A N 1
ATOM 713 C CA . VAL A 1 84 ? -2.463 2.082 14.216 1.00 82.75 84 VAL A CA 1
ATOM 714 C C . VAL A 1 84 ? -3.717 1.245 14.440 1.00 82.75 84 VAL A C 1
ATOM 716 O O . VAL A 1 84 ? -4.190 0.555 13.541 1.00 82.75 84 VAL A O 1
ATOM 719 N N . SER A 1 85 ? -4.220 1.265 15.673 1.00 84.69 85 SER A N 1
ATOM 720 C CA . SER A 1 85 ? -5.339 0.421 16.102 1.00 84.69 85 SER A CA 1
ATOM 721 C C . SER A 1 85 ? -6.647 1.207 16.129 1.00 84.69 85 SER A C 1
ATOM 723 O O . SER A 1 85 ? -7.719 0.634 15.970 1.00 84.69 85 SER A O 1
ATOM 725 N N . PHE A 1 86 ? -6.581 2.526 16.309 1.00 86.56 86 PHE A N 1
ATOM 726 C CA . PHE A 1 86 ? -7.733 3.423 16.326 1.00 86.56 86 PHE A CA 1
ATOM 727 C C . PHE A 1 86 ? -7.418 4.741 15.616 1.00 86.56 86 PHE A C 1
ATOM 729 O O . PHE A 1 86 ? -6.265 5.160 15.553 1.00 86.56 86 PHE A O 1
ATOM 736 N N . CYS A 1 87 ? -8.453 5.464 15.170 1.00 87.06 87 CYS A N 1
ATOM 737 C CA . CYS A 1 87 ? -8.285 6.785 14.548 1.00 87.06 87 CYS A CA 1
ATOM 738 C C . CYS A 1 87 ? -7.483 7.756 15.422 1.00 87.06 87 CYS A C 1
ATOM 740 O O . CYS A 1 87 ? -6.708 8.550 14.910 1.00 87.06 87 CYS A O 1
ATOM 742 N N . ARG A 1 88 ? -7.635 7.687 16.749 1.00 86.50 88 ARG A N 1
ATOM 743 C CA . ARG A 1 88 ? -6.908 8.552 17.694 1.00 86.50 88 ARG A CA 1
ATOM 744 C C . ARG A 1 88 ? -5.385 8.384 17.658 1.00 86.50 88 ARG A C 1
ATOM 746 O O . ARG A 1 88 ? -4.683 9.256 18.153 1.00 86.50 88 ARG A O 1
ATOM 753 N N . ASP A 1 89 ? -4.894 7.276 17.106 1.00 86.88 89 ASP A N 1
ATOM 754 C CA . ASP A 1 89 ? -3.461 7.016 16.961 1.00 86.88 89 ASP A CA 1
ATOM 755 C C . ASP A 1 89 ? -2.879 7.780 15.747 1.00 86.88 89 ASP A C 1
ATOM 757 O O . ASP A 1 89 ? -1.662 7.896 15.608 1.00 86.88 89 ASP A O 1
ATOM 761 N N . ILE A 1 90 ? -3.751 8.337 14.893 1.00 88.81 90 ILE A N 1
ATOM 762 C CA . ILE A 1 90 ? -3.439 9.137 13.703 1.00 88.81 90 ILE A CA 1
ATOM 763 C C . ILE A 1 90 ? -3.333 10.611 14.109 1.00 88.81 90 ILE A C 1
ATOM 765 O O . ILE A 1 90 ? -4.275 11.208 14.650 1.00 88.81 90 ILE A O 1
ATOM 769 N N . LYS A 1 91 ? -2.169 11.213 13.861 1.00 89.75 91 LYS A N 1
ATOM 770 C CA . LYS A 1 91 ? -1.848 12.585 14.276 1.00 89.75 91 LYS A CA 1
ATOM 771 C C . LYS A 1 91 ? -2.389 13.619 13.302 1.00 89.75 91 LYS A C 1
ATOM 773 O O . LYS A 1 91 ? -2.641 14.747 13.715 1.00 89.75 91 LYS A O 1
ATOM 778 N N . ASN A 1 92 ? -2.546 13.275 12.025 1.00 92.06 92 ASN A N 1
ATOM 779 C CA . ASN A 1 92 ? -3.121 14.185 11.046 1.00 92.06 92 ASN A CA 1
ATOM 780 C C . ASN A 1 92 ? -4.636 14.307 11.255 1.00 92.06 92 ASN A C 1
ATOM 782 O O . ASN A 1 92 ? -5.374 13.344 11.059 1.00 92.06 92 ASN A O 1
ATOM 786 N N . ASP A 1 93 ? -5.100 15.506 11.609 1.00 92.50 93 ASP A N 1
ATOM 787 C CA . ASP A 1 93 ? -6.512 15.747 11.923 1.00 92.50 93 ASP A CA 1
ATOM 788 C C . ASP A 1 93 ? -7.445 15.461 10.737 1.00 92.50 93 ASP A C 1
ATOM 790 O O . ASP A 1 93 ? -8.465 14.805 10.918 1.00 92.50 93 ASP A O 1
ATOM 794 N N . ALA A 1 94 ? -7.082 15.862 9.514 1.00 91.69 94 ALA A N 1
ATOM 795 C CA . ALA A 1 94 ? -7.918 15.629 8.332 1.00 91.69 94 ALA A CA 1
ATOM 796 C C . ALA A 1 94 ? -8.039 14.133 8.000 1.00 91.69 94 ALA A C 1
ATOM 798 O O . ALA A 1 94 ? -9.132 13.634 7.721 1.00 91.69 94 ALA A O 1
ATOM 799 N N . PHE A 1 95 ? -6.922 13.405 8.081 1.00 93.50 95 PHE A N 1
ATOM 800 C CA . PHE A 1 95 ? -6.901 11.959 7.879 1.00 93.50 95 PHE A CA 1
ATOM 801 C C . PHE A 1 95 ? -7.718 11.252 8.971 1.00 93.50 95 PHE A C 1
ATOM 803 O O . PHE A 1 95 ? -8.578 10.416 8.673 1.00 93.50 95 PHE A O 1
ATOM 810 N N . ARG A 1 96 ? -7.516 11.641 10.235 1.00 93.62 96 ARG A N 1
ATOM 811 C CA . ARG A 1 96 ? -8.266 11.118 11.377 1.00 93.62 96 ARG A CA 1
ATOM 812 C C . ARG A 1 96 ? -9.768 11.341 11.207 1.00 93.62 96 ARG A C 1
ATOM 814 O O . ARG A 1 96 ? -10.520 10.376 11.282 1.00 93.62 96 ARG A O 1
ATOM 821 N N . GLU A 1 97 ? -10.204 12.564 10.914 1.00 93.12 97 GLU A N 1
ATOM 822 C CA . GLU A 1 97 ? -11.619 12.908 10.723 1.00 93.12 97 GLU A CA 1
ATOM 823 C C . GLU A 1 97 ? -12.271 12.123 9.579 1.00 93.12 97 GLU A C 1
ATOM 825 O O . GLU A 1 97 ? -13.436 11.724 9.673 1.00 93.12 97 GLU A O 1
ATOM 830 N N . GLN A 1 98 ? -11.547 11.896 8.478 1.00 92.44 98 GLN A N 1
ATOM 831 C CA . GLN A 1 98 ? -12.054 11.083 7.375 1.00 92.44 98 GLN A CA 1
ATOM 832 C C . GLN A 1 98 ? -12.274 9.632 7.809 1.00 92.44 98 GLN A C 1
ATOM 834 O O . GLN A 1 98 ? -13.319 9.053 7.506 1.00 92.44 98 GLN A O 1
ATOM 839 N N . LEU A 1 99 ? -11.320 9.051 8.537 1.00 93.50 99 LEU A N 1
ATOM 840 C CA . LEU A 1 99 ? -11.441 7.685 9.033 1.00 93.50 99 LEU A CA 1
ATOM 841 C C . LEU A 1 99 ? -12.488 7.556 10.145 1.00 93.50 99 LEU A C 1
ATOM 843 O O . LEU A 1 99 ? -13.245 6.590 10.142 1.00 93.50 99 LEU A O 1
ATOM 847 N N . GLU A 1 100 ? -12.624 8.527 11.047 1.00 94.25 100 GLU A N 1
ATOM 848 C CA . GLU A 1 100 ? -13.648 8.522 12.106 1.00 94.25 100 GLU A CA 1
ATOM 849 C C . GLU A 1 100 ? -15.074 8.436 11.548 1.00 94.25 100 GLU A C 1
ATOM 851 O O . GLU A 1 100 ? -15.904 7.704 12.094 1.00 94.25 100 GLU A O 1
ATOM 856 N N . LYS A 1 101 ? -15.350 9.095 10.414 1.00 93.88 101 LYS A N 1
ATOM 857 C CA . LYS A 1 101 ? -16.652 9.017 9.721 1.00 93.88 101 LYS A CA 1
ATOM 858 C C . LYS A 1 101 ? -16.995 7.600 9.251 1.00 93.88 101 LYS A C 1
ATOM 860 O O . LYS A 1 101 ? -18.172 7.262 9.141 1.00 93.88 101 LYS A O 1
ATOM 865 N N . ILE A 1 102 ? -15.983 6.779 8.979 1.00 95.12 102 ILE A N 1
ATOM 866 C CA . ILE A 1 102 ? -16.127 5.411 8.468 1.00 95.12 102 ILE A CA 1
ATOM 867 C C . ILE A 1 102 ? -16.127 4.413 9.633 1.00 95.12 102 ILE A C 1
ATOM 869 O O . ILE A 1 102 ? -17.020 3.567 9.765 1.00 95.12 102 ILE A O 1
ATOM 873 N N . LEU A 1 103 ? -15.132 4.534 10.510 1.00 92.81 103 LEU A N 1
ATOM 874 C CA . LEU A 1 103 ? -14.822 3.573 11.565 1.00 92.81 103 LEU A CA 1
ATOM 875 C C . LEU A 1 103 ? -15.720 3.743 12.795 1.00 92.81 103 LEU A C 1
ATOM 877 O O . LEU A 1 103 ? -16.053 2.753 13.456 1.00 92.81 103 LEU A O 1
ATOM 881 N N . SER A 1 104 ? -16.174 4.968 13.084 1.00 88.38 104 SER A N 1
ATOM 882 C CA . SER A 1 104 ? -16.842 5.310 14.343 1.00 88.38 104 SER A CA 1
ATOM 883 C C . SER A 1 104 ? -15.972 4.874 15.538 1.00 88.38 104 SER A C 1
ATOM 885 O O . SER A 1 104 ? -14.876 5.392 15.707 1.00 88.38 104 SER A O 1
ATOM 887 N N . VAL A 1 105 ? -16.419 3.910 16.348 1.00 89.12 105 VAL A N 1
ATOM 888 C CA . VAL A 1 105 ? -15.681 3.383 17.517 1.00 89.12 105 VAL A CA 1
ATOM 889 C C . VAL A 1 105 ? -14.898 2.092 17.241 1.00 89.12 105 VAL A C 1
ATOM 891 O O . VAL A 1 105 ? -14.385 1.470 18.171 1.00 89.12 105 VAL A O 1
ATOM 894 N N . ARG A 1 106 ? -14.849 1.625 15.988 1.00 93.00 106 ARG A N 1
ATOM 895 C CA . ARG A 1 106 ? -14.224 0.341 15.641 1.00 93.00 106 ARG A CA 1
ATOM 896 C C . ARG A 1 106 ? -12.709 0.445 15.593 1.00 93.00 106 ARG A C 1
ATOM 898 O O . ARG A 1 106 ? -12.159 1.440 15.131 1.00 93.00 106 ARG A O 1
ATOM 905 N N . ALA A 1 107 ? -12.063 -0.632 16.024 1.00 92.94 107 ALA A N 1
ATOM 906 C CA . ALA A 1 107 ? -10.632 -0.802 15.858 1.00 92.94 107 ALA A CA 1
ATOM 907 C C . ALA A 1 107 ? -10.288 -1.158 14.405 1.00 92.94 107 ALA A C 1
ATOM 909 O O . ALA A 1 107 ? -11.031 -1.885 13.737 1.00 92.94 107 ALA A O 1
ATOM 910 N N . LEU A 1 108 ? -9.136 -0.668 13.963 1.00 94.00 108 LEU A N 1
ATOM 911 C CA . LEU A 1 108 ? -8.426 -1.128 12.782 1.00 94.00 108 LEU A CA 1
ATOM 912 C C . LEU A 1 108 ? -7.714 -2.436 13.109 1.00 94.00 108 LEU A C 1
ATOM 914 O O . LEU A 1 108 ? -6.996 -2.544 14.104 1.00 94.00 108 LEU A O 1
ATOM 918 N N . LEU A 1 109 ? -7.918 -3.429 12.255 1.00 93.19 109 LEU A N 1
ATOM 919 C CA . LEU A 1 109 ? -7.297 -4.738 12.342 1.00 93.19 109 LEU A CA 1
ATOM 920 C C . LEU A 1 109 ? -6.403 -4.934 11.116 1.00 93.19 109 LEU A C 1
ATOM 922 O O . LEU A 1 109 ? -6.823 -4.584 10.013 1.00 93.19 109 LEU A O 1
ATOM 926 N N . PRO A 1 110 ? -5.198 -5.504 11.269 1.00 92.44 110 PRO A N 1
ATOM 927 C CA . PRO A 1 110 ? -4.392 -5.913 10.126 1.00 92.44 110 PRO A CA 1
ATOM 928 C C . PRO A 1 110 ? -5.047 -7.141 9.480 1.00 92.44 110 PRO A C 1
ATOM 930 O O . PRO A 1 110 ? -4.970 -8.240 10.025 1.00 92.44 110 PRO A O 1
ATOM 933 N N . ILE A 1 111 ? -5.728 -6.963 8.348 1.00 92.88 111 ILE A N 1
ATOM 934 C CA . ILE A 1 111 ? -6.497 -8.033 7.691 1.00 92.88 111 ILE A CA 1
ATOM 935 C C . ILE A 1 111 ? -5.625 -8.834 6.726 1.00 92.88 111 ILE A C 1
ATOM 937 O O . ILE A 1 111 ? -5.758 -10.054 6.650 1.00 92.88 111 ILE A O 1
ATOM 941 N N . VAL A 1 112 ? -4.734 -8.164 5.993 1.00 92.94 112 VAL A N 1
ATOM 942 C CA . VAL A 1 112 ? -3.855 -8.798 5.003 1.00 92.94 112 VAL A CA 1
ATOM 943 C C . VAL A 1 112 ? -2.444 -8.261 5.161 1.00 92.94 112 VAL A C 1
ATOM 945 O O . VAL A 1 112 ? -2.246 -7.056 5.288 1.00 92.94 112 VAL A O 1
ATOM 948 N N . ILE A 1 113 ? -1.464 -9.155 5.114 1.00 92.69 113 ILE A N 1
ATOM 949 C CA . ILE A 1 113 ? -0.051 -8.816 4.983 1.00 92.69 113 ILE A CA 1
ATOM 950 C C . ILE A 1 113 ? 0.415 -9.360 3.639 1.00 92.69 113 ILE A C 1
ATOM 952 O O . ILE A 1 113 ? 0.287 -10.559 3.379 1.00 92.69 113 ILE A O 1
ATOM 956 N N . ALA A 1 114 ? 0.943 -8.482 2.793 1.00 93.44 114 ALA A N 1
ATOM 957 C CA . ALA A 1 114 ? 1.453 -8.834 1.480 1.00 93.44 114 ALA A CA 1
ATOM 958 C C . ALA A 1 114 ? 2.895 -8.363 1.307 1.00 93.44 114 ALA A C 1
ATOM 960 O O . ALA A 1 114 ? 3.274 -7.284 1.762 1.00 93.44 114 ALA A O 1
ATOM 961 N N . GLU A 1 115 ? 3.680 -9.171 0.614 1.00 93.56 115 GLU A N 1
ATOM 962 C CA . GLU A 1 115 ? 4.967 -8.779 0.058 1.00 93.56 115 GLU A CA 1
ATOM 963 C C . GLU A 1 115 ? 4.724 -8.304 -1.367 1.00 93.56 115 GLU A C 1
ATOM 965 O O . GLU A 1 115 ? 4.091 -9.000 -2.160 1.00 93.56 115 GLU A O 1
ATOM 970 N N . ARG A 1 116 ? 5.217 -7.112 -1.687 1.00 91.62 116 ARG A N 1
ATOM 971 C CA . ARG A 1 116 ? 5.164 -6.537 -3.024 1.00 91.62 116 ARG A CA 1
ATOM 972 C C . ARG A 1 116 ? 6.579 -6.329 -3.523 1.00 91.62 116 ARG A C 1
ATOM 974 O O . ARG A 1 116 ? 7.398 -5.730 -2.827 1.00 91.62 116 ARG A O 1
ATOM 981 N N . SER A 1 117 ? 6.866 -6.839 -4.711 1.00 89.69 117 SER A N 1
ATOM 982 C CA . SER A 1 117 ? 8.146 -6.657 -5.382 1.00 89.69 117 SER A CA 1
ATOM 983 C C . SER A 1 117 ? 7.963 -5.805 -6.627 1.00 89.69 117 SER A C 1
ATOM 985 O O . SER A 1 117 ? 7.117 -6.088 -7.476 1.00 89.69 117 SER A O 1
ATOM 987 N N . TYR A 1 118 ? 8.782 -4.766 -6.744 1.00 89.81 118 TYR A N 1
ATOM 988 C CA . TYR A 1 118 ? 8.833 -3.909 -7.916 1.00 89.81 118 TYR A CA 1
ATOM 989 C C . TYR A 1 118 ? 10.182 -4.056 -8.590 1.00 89.81 118 TYR A C 1
ATOM 991 O O . TYR A 1 118 ? 11.233 -3.864 -7.974 1.00 89.81 118 TYR A O 1
ATOM 999 N N . ARG A 1 119 ? 10.162 -4.349 -9.886 1.00 91.12 119 ARG A N 1
ATOM 1000 C CA . ARG A 1 119 ? 11.355 -4.363 -10.730 1.00 91.12 119 ARG A CA 1
ATOM 1001 C C . ARG A 1 119 ? 11.171 -3.382 -11.873 1.00 91.12 119 ARG A C 1
ATOM 1003 O O . ARG A 1 119 ? 10.267 -3.536 -12.692 1.00 91.12 119 ARG A O 1
ATOM 1010 N N . THR A 1 120 ? 12.046 -2.383 -11.928 1.00 92.12 120 THR A N 1
ATOM 1011 C CA . THR A 1 120 ? 12.025 -1.362 -12.982 1.00 92.12 120 THR A CA 1
ATOM 1012 C C . THR A 1 120 ? 13.167 -1.596 -13.951 1.00 92.12 120 THR A C 1
ATOM 1014 O O . THR A 1 120 ? 14.333 -1.655 -13.554 1.00 92.12 120 THR A O 1
ATOM 1017 N N . PHE A 1 121 ? 12.834 -1.651 -15.234 1.00 90.88 121 PHE A N 1
ATOM 1018 C CA . PHE A 1 121 ? 13.763 -1.870 -16.330 1.00 90.88 121 PHE A CA 1
ATOM 1019 C C . PHE A 1 121 ? 13.706 -0.701 -17.318 1.00 90.88 121 PHE A C 1
ATOM 1021 O O . PHE A 1 121 ? 12.614 -0.279 -17.691 1.00 90.88 121 PHE A O 1
ATOM 1028 N N . VAL A 1 122 ? 14.857 -0.207 -17.786 1.00 91.50 122 VAL A N 1
ATOM 1029 C CA . VAL A 1 122 ? 14.931 0.655 -18.984 1.00 91.50 122 VAL A CA 1
ATOM 1030 C C . VAL A 1 122 ? 15.068 -0.225 -20.208 1.00 91.50 122 VAL A C 1
ATOM 1032 O O . VAL A 1 122 ? 15.928 -1.104 -20.233 1.00 91.50 122 VAL A O 1
ATOM 1035 N N . LEU A 1 123 ? 14.288 0.071 -21.241 1.00 91.56 123 LEU A N 1
ATOM 1036 C CA . LEU A 1 123 ? 14.407 -0.524 -22.561 1.00 91.56 123 LEU A CA 1
ATOM 1037 C C . LEU A 1 123 ? 15.088 0.467 -23.482 1.00 91.56 123 LEU A C 1
ATOM 1039 O O . LEU A 1 123 ? 14.626 1.597 -23.649 1.00 91.56 123 LEU A O 1
ATOM 1043 N N . SER A 1 124 ? 16.147 0.009 -24.132 1.00 91.50 124 SER A N 1
ATOM 1044 C CA . SER A 1 124 ? 16.881 0.773 -25.126 1.00 91.50 124 SER A CA 1
ATOM 1045 C C . SER A 1 124 ? 16.988 -0.007 -26.430 1.00 91.50 124 SER A C 1
ATOM 1047 O O . SER A 1 124 ? 17.161 -1.229 -26.449 1.00 91.50 124 SER A O 1
ATOM 1049 N N . GLY A 1 125 ? 16.915 0.715 -27.545 1.00 87.69 125 GLY A N 1
ATOM 1050 C CA . GLY A 1 125 ? 17.216 0.167 -28.860 1.00 87.69 125 GLY A CA 1
ATOM 1051 C C . GLY A 1 125 ? 18.697 -0.191 -28.993 1.00 87.69 125 GLY A C 1
ATOM 1052 O O . GLY A 1 125 ? 19.541 0.231 -28.199 1.00 87.69 125 GLY A O 1
ATOM 1053 N N . LYS A 1 126 ? 19.047 -0.923 -30.055 1.00 79.31 126 LYS A N 1
ATOM 1054 C CA . LYS A 1 126 ? 20.441 -1.313 -30.353 1.00 79.31 126 LYS A CA 1
ATOM 1055 C C . LYS A 1 126 ? 21.389 -0.116 -30.542 1.00 79.31 126 LYS A C 1
ATOM 1057 O O . LYS A 1 126 ? 22.595 -0.256 -30.388 1.00 79.31 126 LYS A O 1
ATOM 1062 N N . ASN A 1 127 ? 20.846 1.065 -30.831 1.00 82.50 127 ASN A N 1
ATOM 1063 C CA . ASN A 1 127 ? 21.562 2.341 -30.923 1.00 82.50 127 ASN A CA 1
ATOM 1064 C C . ASN A 1 127 ? 21.666 3.098 -29.580 1.00 82.50 127 ASN A C 1
ATOM 1066 O O . ASN A 1 127 ? 22.030 4.270 -29.578 1.00 82.50 127 ASN A O 1
ATOM 1070 N N . ASN A 1 128 ? 21.323 2.463 -28.453 1.00 78.44 128 ASN A N 1
ATOM 1071 C CA . ASN A 1 128 ? 21.218 3.059 -27.114 1.00 78.44 128 ASN A CA 1
ATOM 1072 C C . ASN A 1 128 ? 20.163 4.173 -26.964 1.00 78.44 128 ASN A C 1
ATOM 1074 O O . ASN A 1 128 ? 20.154 4.857 -25.941 1.00 78.44 128 ASN A O 1
ATOM 1078 N N . ALA A 1 129 ? 19.254 4.355 -27.927 1.00 85.25 129 ALA A N 1
ATOM 1079 C CA . ALA A 1 129 ? 18.118 5.253 -27.736 1.00 85.25 129 ALA A CA 1
ATOM 1080 C C . ALA A 1 129 ? 17.132 4.638 -26.732 1.00 85.25 129 ALA A C 1
ATOM 1082 O O . ALA A 1 129 ? 16.743 3.481 -26.893 1.00 85.25 129 ALA A O 1
ATOM 1083 N N . SER A 1 130 ? 16.723 5.405 -25.718 1.00 84.88 130 SER A N 1
ATOM 1084 C CA . SER A 1 130 ? 15.711 4.970 -24.748 1.00 84.88 130 SER A CA 1
ATOM 1085 C C . SER A 1 130 ? 14.346 4.844 -25.425 1.00 84.88 130 SER A C 1
ATOM 1087 O O . SER A 1 130 ? 13.889 5.772 -26.095 1.00 84.88 130 SER A O 1
ATOM 1089 N N . LEU A 1 131 ? 13.716 3.683 -25.263 1.00 89.00 131 LEU A N 1
ATOM 1090 C CA . LEU A 1 131 ? 12.399 3.347 -25.806 1.00 89.00 131 LEU A CA 1
ATOM 1091 C C . LEU A 1 131 ? 11.305 3.444 -24.740 1.00 89.00 131 LEU A C 1
ATOM 1093 O O . LEU A 1 131 ? 10.149 3.702 -25.070 1.00 89.00 131 LEU A O 1
ATOM 1097 N N . GLY A 1 132 ? 11.660 3.262 -23.468 1.00 89.75 132 GLY A N 1
ATOM 1098 C CA . GLY A 1 132 ? 10.729 3.371 -22.352 1.00 89.75 132 GLY A CA 1
ATOM 1099 C C . GLY A 1 132 ? 11.181 2.584 -21.131 1.00 89.75 132 GLY A C 1
ATOM 1100 O O . GLY A 1 132 ? 12.296 2.066 -21.089 1.00 89.75 132 GLY A O 1
ATOM 1101 N N . ASN A 1 133 ? 10.281 2.485 -20.154 1.00 90.38 133 ASN A N 1
ATOM 1102 C CA . ASN A 1 133 ? 10.493 1.708 -18.941 1.00 90.38 133 ASN A CA 1
ATOM 1103 C C . ASN A 1 133 ? 9.436 0.607 -18.839 1.00 90.38 133 ASN A C 1
ATOM 1105 O O . ASN A 1 133 ? 8.265 0.850 -19.133 1.00 90.38 133 ASN A O 1
ATOM 1109 N N . ILE A 1 134 ? 9.844 -0.570 -18.375 1.00 90.38 134 ILE A N 1
ATOM 1110 C CA . ILE A 1 134 ? 8.936 -1.608 -17.886 1.00 90.38 134 ILE A CA 1
ATOM 1111 C C . ILE A 1 134 ? 8.985 -1.571 -16.363 1.00 90.38 134 ILE A C 1
ATOM 1113 O O . ILE A 1 134 ? 10.063 -1.611 -15.772 1.00 90.38 134 ILE A O 1
ATOM 1117 N N . LEU A 1 135 ? 7.811 -1.503 -15.743 1.00 90.94 135 LEU A N 1
ATOM 1118 C CA . LEU A 1 135 ? 7.630 -1.758 -14.322 1.00 90.94 135 LEU A CA 1
ATOM 1119 C C . LEU A 1 135 ? 6.935 -3.110 -14.196 1.00 90.94 135 LEU A C 1
ATOM 1121 O O . LEU A 1 135 ? 5.845 -3.289 -14.738 1.00 90.94 135 LEU A O 1
ATOM 1125 N N . ILE A 1 136 ? 7.576 -4.044 -13.506 1.00 89.81 136 ILE A N 1
ATOM 1126 C CA . ILE A 1 136 ? 6.962 -5.303 -13.101 1.00 89.81 136 ILE A CA 1
ATOM 1127 C C . ILE A 1 136 ? 6.635 -5.181 -11.625 1.00 89.81 136 ILE A C 1
ATOM 1129 O O . ILE A 1 136 ? 7.507 -4.836 -10.829 1.00 89.81 136 ILE A O 1
ATOM 1133 N N . ASP A 1 137 ? 5.384 -5.459 -11.305 1.00 90.38 137 ASP A N 1
ATOM 1134 C CA . ASP A 1 137 ? 4.813 -5.385 -9.975 1.00 90.38 137 ASP A CA 1
ATOM 1135 C C . ASP A 1 137 ? 4.173 -6.730 -9.666 1.00 90.38 137 ASP A C 1
ATOM 1137 O O . ASP A 1 137 ? 3.275 -7.177 -10.380 1.00 90.38 137 ASP A O 1
ATOM 1141 N N . ASP A 1 138 ? 4.703 -7.389 -8.648 1.00 87.94 138 ASP A N 1
ATOM 1142 C CA . ASP A 1 138 ? 4.260 -8.699 -8.204 1.00 87.94 138 ASP A CA 1
ATOM 1143 C C . ASP A 1 138 ? 3.925 -8.626 -6.718 1.00 87.94 138 ASP A C 1
ATOM 1145 O O . ASP A 1 138 ? 4.658 -8.016 -5.938 1.00 87.94 138 ASP A O 1
ATOM 1149 N N . SER A 1 139 ? 2.803 -9.220 -6.329 1.00 88.00 139 SER A N 1
ATOM 1150 C CA . SER A 1 139 ? 2.273 -9.156 -4.971 1.00 88.00 139 SER A CA 1
ATOM 1151 C C . SER A 1 139 ? 1.880 -10.543 -4.498 1.00 88.00 139 SER A C 1
ATOM 1153 O O . SER A 1 139 ? 1.029 -11.199 -5.093 1.00 88.00 139 SER A O 1
ATOM 1155 N N . THR A 1 140 ? 2.452 -10.963 -3.375 1.00 88.81 140 THR A N 1
ATOM 1156 C CA . THR A 1 140 ? 2.139 -12.235 -2.725 1.00 88.81 140 THR A CA 1
ATOM 1157 C C . THR A 1 140 ? 1.528 -11.979 -1.356 1.00 88.81 140 THR A C 1
ATOM 1159 O O . THR A 1 140 ? 2.092 -11.260 -0.533 1.00 88.81 140 THR A O 1
ATOM 1162 N N . VAL A 1 141 ? 0.373 -12.587 -1.082 1.00 90.31 141 VAL A N 1
ATOM 1163 C CA . VAL A 1 141 ? -0.232 -12.563 0.256 1.00 90.31 141 VAL A CA 1
ATOM 1164 C C . VAL A 1 141 ? 0.518 -13.543 1.154 1.00 90.31 141 VAL A C 1
ATOM 1166 O O . VAL A 1 141 ? 0.533 -14.742 0.895 1.00 90.31 141 VAL A O 1
ATOM 1169 N N . ILE A 1 142 ? 1.124 -13.030 2.223 1.00 88.88 142 ILE A N 1
ATOM 1170 C CA . ILE A 1 142 ? 1.897 -13.817 3.196 1.00 88.88 142 ILE A CA 1
ATOM 1171 C C . ILE A 1 142 ? 0.995 -14.290 4.334 1.00 88.88 142 ILE A C 1
ATOM 1173 O O . ILE A 1 142 ? 1.171 -15.374 4.884 1.00 88.88 142 ILE A O 1
ATOM 1177 N N . SER A 1 143 ? 0.039 -13.448 4.722 1.00 84.44 143 SER A N 1
ATOM 1178 C CA . SER A 1 143 ? -0.904 -13.741 5.791 1.00 84.44 143 SER A CA 1
ATOM 1179 C C . SER A 1 143 ? -2.224 -13.042 5.529 1.00 84.44 143 SER A C 1
ATOM 1181 O O . SER A 1 143 ? -2.259 -11.881 5.116 1.00 84.44 143 SER A O 1
ATOM 1183 N N . ASN A 1 144 ? -3.314 -13.748 5.800 1.00 78.06 144 ASN A N 1
ATOM 1184 C CA . ASN A 1 144 ? -4.648 -13.189 5.861 1.00 78.06 144 ASN A CA 1
ATOM 1185 C C . ASN A 1 144 ? -5.295 -13.581 7.197 1.00 78.06 144 ASN A C 1
ATOM 1187 O O . ASN A 1 144 ? -5.179 -14.705 7.680 1.00 78.06 144 ASN A O 1
ATOM 1191 N N . GLN A 1 145 ? -5.990 -12.640 7.827 1.00 69.38 145 GLN A N 1
ATOM 1192 C CA . GLN A 1 145 ? -6.950 -12.987 8.868 1.00 69.38 145 GLN A CA 1
ATOM 1193 C C . GLN A 1 145 ? -8.189 -13.505 8.130 1.00 69.38 145 GLN A C 1
ATOM 1195 O O . GLN A 1 145 ? -9.017 -12.714 7.672 1.00 69.38 145 GLN A O 1
ATOM 1200 N N . GLU A 1 146 ? -8.292 -14.823 7.929 1.00 53.97 146 GLU A N 1
ATOM 1201 C CA . GLU A 1 146 ? -9.519 -15.416 7.393 1.00 53.97 146 GLU A CA 1
ATOM 1202 C C . GLU A 1 146 ? -10.709 -14.955 8.241 1.00 53.97 146 GLU A C 1
ATOM 1204 O O . GLU A 1 146 ? -10.651 -14.982 9.471 1.00 53.97 146 GLU A O 1
ATOM 1209 N N . ARG A 1 147 ? -11.746 -14.458 7.551 1.00 48.53 147 ARG A N 1
ATOM 1210 C CA . ARG A 1 147 ? -12.986 -13.873 8.084 1.00 48.53 147 ARG A CA 1
ATOM 1211 C C . ARG A 1 147 ? -13.265 -14.314 9.522 1.00 48.53 147 ARG A C 1
ATOM 1213 O O . ARG A 1 147 ? -13.552 -15.486 9.757 1.00 48.53 147 ARG A O 1
ATOM 1220 N N . TYR A 1 148 ? -13.305 -13.361 10.458 1.00 46.44 148 TYR A N 1
ATOM 1221 C CA . TYR A 1 148 ? -14.019 -13.569 11.715 1.00 46.44 148 TYR A CA 1
ATOM 1222 C C . TYR A 1 148 ? -15.463 -13.931 11.355 1.00 46.44 148 TYR A C 1
ATOM 1224 O O . TYR A 1 148 ? -16.279 -13.065 11.040 1.00 46.44 148 TYR A O 1
ATOM 1232 N N . HIS A 1 149 ? -15.767 -15.228 11.325 1.00 39.84 149 HIS A N 1
ATOM 1233 C CA . HIS A 1 149 ? -17.125 -15.725 11.242 1.00 39.84 149 HIS A CA 1
ATOM 1234 C C . HIS A 1 149 ? -17.843 -15.226 12.495 1.00 39.84 149 HIS A C 1
ATOM 1236 O O . HIS A 1 149 ? -17.710 -15.808 13.571 1.00 39.84 149 HIS A O 1
ATOM 1242 N N . MET A 1 150 ? -18.573 -14.118 12.359 1.00 37.91 150 MET A N 1
ATOM 1243 C CA . MET A 1 150 ? -19.591 -13.745 13.328 1.00 37.91 150 MET A CA 1
ATOM 1244 C C . MET A 1 150 ? -20.632 -14.864 13.326 1.00 37.91 150 MET A C 1
ATOM 1246 O O . MET A 1 150 ? -21.377 -15.033 12.360 1.00 37.91 150 MET A O 1
ATOM 1250 N N . ARG A 1 151 ? -20.580 -15.683 14.378 1.00 34.75 151 ARG A N 1
ATOM 1251 C CA . ARG A 1 151 ? -21.730 -16.447 14.855 1.00 34.75 151 ARG A CA 1
ATOM 1252 C C . ARG A 1 151 ? -22.766 -15.495 15.432 1.00 34.75 151 ARG A C 1
ATOM 1254 O O . ARG A 1 151 ? -22.342 -14.475 16.020 1.00 34.75 151 ARG A O 1
#